Protein AF-A0A220MK00-F1 (afdb_monomer)

Nearest PDB structures (foldseek):
  1or6-assembly1_B  TM=9.254E-01  e=3.440E-05  Bacillus subtilis
  1or6-assembly1_A  TM=8.136E-01  e=3.633E-05  Bacillus subtilis
  5ohf-assembly2_C  TM=9.145E-01  e=6.839E-03  Anaeromyxobacter sp. Fw109-5
  5ohe-assembly2_D  TM=8.596E-01  e=2.676E-02  Anaeromyxobacter sp. Fw109-5

Structure (mmCIF, N/CA/C/O backbone):
data_AF-A0A220MK00-F1
#
_entry.id   AF-A0A220MK00-F1
#
loop_
_atom_site.group_PDB
_atom_site.id
_atom_site.type_symbol
_atom_site.label_atom_id
_atom_site.label_alt_id
_atom_site.label_comp_id
_atom_site.label_asym_id
_atom_site.label_entity_id
_atom_site.label_seq_id
_atom_site.pdbx_PDB_ins_code
_atom_site.Cartn_x
_atom_site.Cartn_y
_atom_site.Cartn_z
_atom_site.occupancy
_atom_site.B_iso_or_equiv
_atom_site.auth_seq_id
_atom_site.auth_comp_id
_atom_site.auth_asym_id
_atom_site.auth_atom_id
_atom_site.pdbx_PDB_model_num
ATOM 1 N N . MET A 1 1 ? -14.978 -29.225 18.488 1.00 40.88 1 MET A N 1
ATOM 2 C CA . MET A 1 1 ? -16.398 -28.929 18.772 1.00 40.88 1 MET A CA 1
ATOM 3 C C . MET A 1 1 ? -16.544 -27.407 18.736 1.00 40.88 1 MET A C 1
ATOM 5 O O . MET A 1 1 ? -16.266 -26.756 19.729 1.00 40.88 1 MET A O 1
ATOM 9 N N . PHE A 1 2 ? -16.826 -26.820 17.566 1.00 53.22 2 PHE A N 1
ATOM 10 C CA . PHE A 1 2 ? -16.997 -25.367 17.439 1.00 53.22 2 PHE A CA 1
ATOM 11 C C . PHE A 1 2 ? -18.382 -25.002 17.977 1.00 53.22 2 PHE A C 1
ATOM 13 O O . PHE A 1 2 ? -19.399 -25.411 17.416 1.00 53.22 2 PHE A O 1
ATOM 20 N N . GLY A 1 3 ? -18.416 -24.319 19.121 1.00 44.31 3 GLY A N 1
ATOM 21 C CA . GLY A 1 3 ? -19.651 -23.883 19.759 1.00 44.31 3 GLY A CA 1
ATOM 22 C C . GLY A 1 3 ? -20.454 -22.991 18.818 1.00 44.31 3 GLY A C 1
ATOM 23 O O . GLY A 1 3 ? -19.940 -22.007 18.291 1.00 44.31 3 GLY A O 1
ATOM 24 N N . LYS A 1 4 ? -21.727 -23.342 18.619 1.00 49.62 4 LYS A N 1
ATOM 25 C CA . LYS A 1 4 ? -22.719 -22.547 17.893 1.00 49.62 4 LYS A CA 1
ATOM 26 C C . LYS A 1 4 ? -23.000 -21.240 18.651 1.00 49.62 4 LYS A C 1
ATOM 28 O O . LYS A 1 4 ? -24.034 -21.109 19.29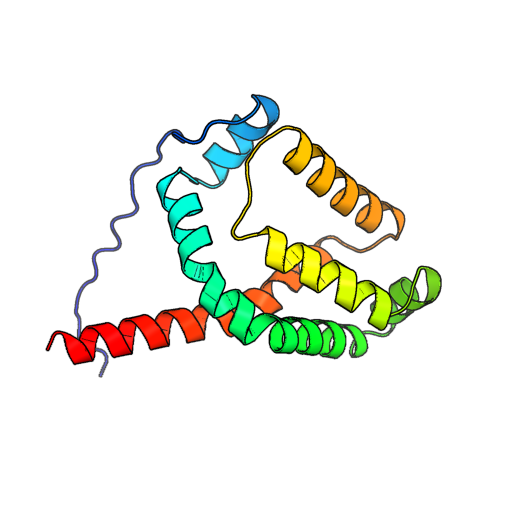3 1.00 49.62 4 LYS A O 1
ATOM 33 N N . ARG A 1 5 ? -22.106 -20.254 18.582 1.00 52.50 5 ARG A N 1
ATOM 34 C CA . ARG A 1 5 ? -22.521 -18.852 18.686 1.00 52.50 5 ARG A CA 1
ATOM 35 C C . ARG A 1 5 ? -22.801 -18.408 17.264 1.00 52.50 5 ARG A C 1
ATOM 37 O O . ARG A 1 5 ? -21.879 -18.202 16.484 1.00 52.50 5 ARG A O 1
ATOM 44 N N . GLY A 1 6 ? -24.084 -18.354 16.915 1.00 43.66 6 GLY A N 1
ATOM 45 C CA . GLY A 1 6 ? -24.533 -17.727 15.682 1.00 43.66 6 GLY A CA 1
ATOM 46 C C . GLY A 1 6 ? -24.177 -16.250 15.740 1.00 43.66 6 GLY A C 1
ATOM 47 O O . GLY A 1 6 ? -24.987 -15.441 16.175 1.00 43.66 6 GLY A O 1
ATOM 48 N N . ALA A 1 7 ? -22.956 -15.903 15.337 1.00 52.25 7 ALA A N 1
ATOM 49 C CA . ALA A 1 7 ? -22.669 -14.560 14.885 1.00 52.25 7 ALA A CA 1
ATOM 50 C C . ALA A 1 7 ? -23.533 -14.379 13.639 1.00 52.25 7 ALA A C 1
ATOM 52 O O . ALA A 1 7 ? -23.186 -14.857 12.560 1.00 52.25 7 ALA A O 1
ATOM 53 N N . GLN A 1 8 ? -24.720 -13.792 13.807 1.00 45.75 8 GLN A N 1
ATOM 54 C CA . GLN A 1 8 ? -25.479 -13.298 12.674 1.00 45.75 8 GLN A CA 1
ATOM 55 C C . GLN A 1 8 ? -24.542 -12.342 11.950 1.00 45.75 8 GLN A C 1
ATOM 57 O O . GLN A 1 8 ? -24.203 -11.280 12.472 1.00 45.75 8 GLN A O 1
ATOM 62 N N . THR A 1 9 ? -24.053 -12.747 10.783 1.00 52.94 9 THR A N 1
ATOM 63 C CA . THR A 1 9 ? -23.320 -11.844 9.910 1.00 52.94 9 THR A CA 1
ATOM 64 C C . THR A 1 9 ? -24.356 -10.878 9.359 1.00 52.94 9 THR A C 1
ATOM 66 O O . THR A 1 9 ? -24.940 -11.108 8.304 1.00 52.94 9 THR A O 1
ATOM 69 N N . VAL A 1 10 ? -24.663 -9.833 10.129 1.00 58.78 10 VAL A N 1
ATOM 70 C CA . VAL A 1 10 ? -25.435 -8.698 9.641 1.00 58.78 10 VAL A CA 1
ATOM 71 C C . VAL A 1 10 ? -24.565 -8.075 8.563 1.00 58.78 10 VAL A C 1
ATOM 73 O O . VAL A 1 10 ? -23.583 -7.396 8.853 1.00 58.78 10 VAL A O 1
ATOM 76 N N . THR A 1 11 ? -24.864 -8.380 7.304 1.00 63.44 11 THR A N 1
ATOM 77 C CA . THR A 1 11 ? -24.275 -7.648 6.190 1.00 63.44 11 THR A CA 1
ATOM 78 C C . THR A 1 11 ? -24.864 -6.250 6.281 1.00 63.44 11 THR A C 1
ATOM 80 O O . THR A 1 11 ? -26.069 -6.065 6.111 1.00 63.44 11 THR A O 1
ATOM 83 N N . ALA A 1 12 ? -24.030 -5.287 6.678 1.00 72.88 12 ALA A N 1
ATOM 84 C CA . ALA A 1 12 ? -24.427 -3.891 6.755 1.00 72.88 12 ALA A CA 1
ATOM 85 C C . ALA A 1 12 ? -25.057 -3.467 5.419 1.00 72.88 12 ALA A C 1
ATOM 87 O O . ALA A 1 12 ? -24.617 -3.891 4.348 1.00 72.88 12 ALA A O 1
ATOM 88 N N . SER A 1 13 ? -26.111 -2.654 5.485 1.00 86.25 13 SER A N 1
ATOM 89 C CA . SER A 1 13 ? -26.740 -2.093 4.289 1.00 86.25 13 SER A CA 1
ATOM 90 C C . SER A 1 13 ? -25.708 -1.318 3.472 1.00 86.25 13 SER A C 1
ATOM 92 O O . SER A 1 13 ? -24.882 -0.623 4.064 1.00 86.25 13 SER A O 1
ATOM 94 N N . ILE A 1 14 ? -25.808 -1.358 2.142 1.00 91.12 14 ILE A N 1
ATOM 95 C CA . ILE A 1 14 ? -24.995 -0.506 1.269 1.00 91.12 14 ILE A CA 1
ATOM 96 C C . ILE A 1 14 ? -25.249 0.965 1.616 1.00 91.12 14 ILE A C 1
ATOM 98 O O . ILE A 1 14 ? -26.396 1.415 1.611 1.00 91.12 14 ILE A O 1
ATOM 102 N N . GLN A 1 15 ? -24.186 1.711 1.909 1.00 90.81 15 GLN A N 1
ATOM 103 C CA . GLN A 1 15 ? -24.260 3.108 2.333 1.00 90.81 15 GLN A CA 1
ATOM 104 C C . GLN A 1 15 ? -23.360 4.007 1.479 1.00 90.81 15 GLN A C 1
ATOM 106 O O . GLN A 1 15 ? -22.410 3.571 0.819 1.00 90.81 15 GLN A O 1
ATOM 111 N N . LYS A 1 16 ? -23.701 5.299 1.455 1.00 92.12 16 LYS A N 1
ATOM 112 C CA . LYS A 1 16 ? -22.841 6.328 0.873 1.00 92.12 16 LYS A CA 1
ATOM 113 C C . LYS A 1 16 ? -21.729 6.651 1.872 1.00 92.12 16 LYS A C 1
ATOM 115 O O . LYS A 1 16 ? -21.993 6.766 3.063 1.00 92.12 16 LYS A O 1
ATOM 120 N N . SER A 1 17 ? -20.513 6.821 1.366 1.00 95.94 17 SER A N 1
ATOM 121 C CA . SER A 1 17 ? -19.376 7.270 2.167 1.00 95.94 17 SER A CA 1
ATOM 122 C C . SER A 1 17 ? -19.586 8.698 2.679 1.00 95.94 17 SER A C 1
ATOM 124 O O . SER A 1 17 ? -20.030 9.570 1.931 1.00 95.94 17 SER A O 1
ATOM 126 N N . ASP A 1 18 ? -19.201 8.930 3.928 1.00 96.44 18 ASP A N 1
ATOM 127 C CA . ASP A 1 18 ? -19.080 10.232 4.595 1.00 96.44 18 ASP A CA 1
ATOM 128 C C . ASP A 1 18 ? -17.669 10.844 4.472 1.00 96.44 18 ASP A C 1
ATOM 130 O O . ASP A 1 18 ? -17.461 12.005 4.821 1.00 96.44 18 ASP A O 1
ATOM 134 N N . VAL A 1 19 ? -16.700 10.094 3.937 1.00 96.44 19 VAL A N 1
ATOM 135 C CA . VAL A 1 19 ? -15.345 10.587 3.649 1.00 96.44 19 VAL A CA 1
ATOM 136 C C . VAL A 1 19 ? -15.388 11.736 2.638 1.00 96.44 19 VAL A C 1
ATOM 138 O O . VAL A 1 19 ? -16.059 11.652 1.608 1.00 96.44 19 VAL A O 1
ATOM 141 N N . GLN A 1 20 ? -14.611 12.788 2.895 1.00 95.81 20 GLN A N 1
ATOM 142 C CA . GLN A 1 20 ? -14.369 13.860 1.930 1.00 95.81 20 GLN A CA 1
ATOM 143 C C . GLN A 1 20 ? -13.353 13.409 0.875 1.00 95.81 20 GLN A C 1
ATOM 145 O O . GLN A 1 20 ? -12.267 12.939 1.215 1.00 95.81 20 GLN A O 1
ATOM 150 N N . MET A 1 21 ? -13.703 13.551 -0.404 1.00 96.81 21 MET A N 1
ATOM 151 C CA . MET A 1 21 ? -12.858 13.144 -1.529 1.00 96.81 21 MET A CA 1
ATOM 152 C C . MET A 1 21 ? -13.232 13.890 -2.821 1.00 96.81 21 MET A C 1
ATOM 154 O O . MET A 1 21 ? -14.372 14.344 -2.944 1.00 96.81 21 MET A O 1
ATOM 158 N N . PRO A 1 22 ? -12.333 13.949 -3.817 1.00 97.69 22 PRO A N 1
ATOM 159 C CA . PRO A 1 22 ? -12.662 14.376 -5.174 1.00 97.69 22 PRO A CA 1
ATOM 160 C C . PRO A 1 22 ? -13.693 13.465 -5.858 1.00 97.69 22 PRO A C 1
ATOM 162 O O . PRO A 1 22 ? -13.697 12.247 -5.661 1.00 97.69 22 PRO A O 1
ATOM 165 N N . ASP A 1 23 ? -14.503 14.035 -6.755 1.00 96.69 23 ASP A N 1
ATOM 166 C CA . ASP A 1 23 ? -15.593 13.341 -7.465 1.00 96.69 23 ASP A CA 1
ATOM 167 C C . ASP A 1 23 ? -15.151 12.053 -8.168 1.00 96.69 23 ASP A C 1
ATOM 169 O O . ASP A 1 23 ? -15.839 11.032 -8.123 1.00 96.69 23 ASP A O 1
ATOM 173 N N . GLN A 1 24 ? -13.948 12.063 -8.747 1.00 96.06 24 GLN A N 1
ATOM 174 C CA . GLN A 1 24 ? -13.357 10.912 -9.435 1.00 96.06 24 GLN A CA 1
ATOM 175 C C . GLN A 1 24 ? -13.148 9.671 -8.541 1.00 96.06 24 GLN A C 1
ATOM 177 O O . GLN A 1 24 ? -12.993 8.565 -9.067 1.00 96.06 24 GLN A O 1
ATOM 182 N N . LEU A 1 25 ? -13.135 9.818 -7.208 1.00 96.25 25 LEU A N 1
ATOM 183 C CA . LEU A 1 25 ? -13.048 8.696 -6.267 1.00 96.25 25 LEU A CA 1
ATOM 184 C C . LEU A 1 25 ? -14.404 8.208 -5.759 1.00 96.25 25 LEU A C 1
ATOM 186 O O . LEU A 1 25 ? -14.473 7.056 -5.327 1.00 96.25 25 LEU A O 1
ATOM 190 N N . GLN A 1 26 ? -15.471 9.009 -5.855 1.00 95.62 26 GLN A N 1
ATOM 191 C CA . GLN A 1 26 ? -16.765 8.695 -5.233 1.00 95.62 26 GLN A CA 1
ATOM 192 C C . GLN A 1 26 ? -17.284 7.308 -5.628 1.00 95.62 26 GLN A C 1
ATOM 194 O O . GLN A 1 26 ? -17.653 6.515 -4.762 1.00 95.62 26 GLN A O 1
ATOM 199 N N . GLY A 1 27 ? -17.247 6.973 -6.924 1.00 96.19 27 GLY A N 1
ATOM 200 C CA . GLY A 1 27 ? -17.706 5.669 -7.414 1.00 96.19 27 GLY A CA 1
ATOM 201 C C . GLY A 1 27 ? -16.880 4.493 -6.881 1.00 96.19 27 GLY A C 1
ATOM 202 O O . GLY A 1 27 ? -17.440 3.459 -6.525 1.00 96.19 27 GLY A O 1
ATOM 203 N N . LYS A 1 28 ? -15.554 4.655 -6.770 1.00 95.94 28 LYS A N 1
ATOM 204 C CA . LYS A 1 28 ? -14.654 3.606 -6.259 1.00 95.94 28 LYS A CA 1
ATOM 205 C C . LYS A 1 28 ? -14.805 3.418 -4.754 1.00 95.94 28 LYS A C 1
ATOM 207 O O . LYS A 1 28 ? -14.872 2.285 -4.296 1.00 95.94 28 LYS A O 1
ATOM 212 N N . VAL A 1 29 ? -14.885 4.507 -3.993 1.00 96.38 29 VAL A N 1
ATOM 213 C CA . VAL A 1 29 ? -15.076 4.440 -2.537 1.00 96.38 29 VAL A CA 1
ATOM 214 C C . VAL A 1 29 ? -16.441 3.847 -2.202 1.00 96.38 29 VAL A C 1
ATOM 216 O O . VAL A 1 29 ? -16.530 2.986 -1.330 1.00 96.38 29 VAL A O 1
ATOM 219 N N . HIS A 1 30 ? -17.486 4.225 -2.945 1.00 95.88 30 HIS A N 1
ATOM 220 C CA . HIS A 1 30 ? -18.794 3.597 -2.804 1.00 95.88 30 HIS A CA 1
ATOM 221 C C . HIS A 1 30 ? -18.742 2.103 -3.142 1.00 95.88 30 HIS A C 1
ATOM 223 O O . HIS A 1 30 ? -19.246 1.297 -2.372 1.00 95.88 30 HIS A O 1
ATOM 229 N N . PHE A 1 31 ? -18.081 1.698 -4.228 1.00 96.25 31 PHE A N 1
ATOM 230 C CA . PHE A 1 31 ? -17.913 0.276 -4.549 1.00 96.25 31 PHE A CA 1
ATOM 231 C C . PHE A 1 31 ? -17.216 -0.509 -3.423 1.00 96.25 31 PHE A C 1
ATOM 233 O O . PHE A 1 31 ? -17.622 -1.623 -3.109 1.00 96.25 31 PHE A O 1
ATOM 240 N N . LEU A 1 32 ? -16.202 0.086 -2.789 1.00 94.75 32 LEU A N 1
ATOM 241 C CA . LEU A 1 32 ? -15.456 -0.525 -1.686 1.00 94.75 32 LEU A CA 1
ATOM 242 C C . LEU A 1 32 ? -16.189 -0.485 -0.336 1.00 94.75 32 LEU A C 1
ATOM 244 O O . LEU A 1 32 ? -15.700 -1.084 0.616 1.00 94.75 32 LEU A O 1
ATOM 248 N N . GLN A 1 33 ? -17.326 0.215 -0.243 1.00 95.38 33 GLN A N 1
ATOM 249 C CA . GLN A 1 33 ? -18.063 0.440 1.008 1.00 95.38 33 GLN A CA 1
ATOM 250 C C . GLN A 1 33 ? -17.185 1.003 2.140 1.00 95.38 33 GLN A C 1
ATOM 252 O O . GLN A 1 33 ? -17.385 0.680 3.307 1.00 95.38 33 GLN A O 1
ATOM 257 N N . MET A 1 34 ? -16.223 1.863 1.792 1.00 94.88 34 MET A N 1
ATOM 258 C CA . MET A 1 34 ? -15.358 2.538 2.762 1.00 94.88 34 MET A CA 1
ATOM 259 C C . MET A 1 34 ? -16.002 3.829 3.271 1.00 94.88 34 MET A C 1
ATOM 261 O O . MET A 1 34 ? -16.546 4.604 2.484 1.00 94.88 34 MET A O 1
ATOM 265 N N . ASN A 1 35 ? -15.885 4.082 4.572 1.00 94.88 35 ASN A N 1
ATOM 266 C CA . ASN A 1 35 ? -16.332 5.307 5.239 1.00 94.88 35 ASN A CA 1
ATOM 267 C C . ASN A 1 35 ? -15.243 5.865 6.186 1.00 94.88 35 ASN A C 1
ATOM 269 O O . ASN A 1 35 ? -14.132 5.334 6.275 1.00 94.88 35 ASN A O 1
ATOM 273 N N . GLN A 1 36 ? -15.546 6.952 6.898 1.00 95.75 36 GLN A N 1
ATOM 274 C CA . GLN A 1 36 ? -14.609 7.621 7.799 1.00 95.75 36 GLN A CA 1
ATOM 275 C C . GLN A 1 36 ? -14.192 6.724 8.971 1.00 95.75 36 GLN A C 1
ATOM 277 O O . GLN A 1 36 ? -13.023 6.728 9.355 1.00 95.75 36 GLN A O 1
ATOM 282 N N . THR A 1 37 ? -15.103 5.883 9.473 1.00 95.19 37 THR A N 1
ATOM 283 C CA . THR A 1 37 ? -14.790 4.896 10.520 1.00 95.19 37 THR A CA 1
ATOM 284 C C . THR A 1 37 ? -13.744 3.892 10.036 1.00 95.19 37 THR A C 1
ATOM 286 O O . THR A 1 37 ? -12.872 3.500 10.808 1.00 95.19 37 THR A O 1
ATOM 289 N N . ASP A 1 38 ? -13.771 3.493 8.762 1.00 94.94 38 ASP A N 1
ATOM 290 C CA . ASP A 1 38 ? -12.763 2.584 8.206 1.00 94.94 38 ASP A CA 1
ATOM 291 C C . ASP A 1 38 ? -11.390 3.253 8.082 1.00 94.94 38 ASP A C 1
ATOM 293 O O . ASP A 1 38 ? -10.377 2.626 8.391 1.00 94.94 38 ASP A O 1
ATOM 297 N N . LEU A 1 39 ? -11.339 4.537 7.706 1.00 95.19 39 LEU A N 1
ATOM 298 C CA . LEU A 1 39 ? -10.088 5.306 7.723 1.00 95.19 39 LEU A CA 1
ATOM 299 C C . LEU A 1 39 ? -9.545 5.485 9.146 1.00 95.19 39 LEU A C 1
ATOM 301 O O . LEU A 1 39 ? -8.335 5.425 9.357 1.00 95.19 39 LEU A O 1
ATOM 305 N N . ASP A 1 40 ? -10.418 5.667 10.134 1.00 95.94 40 ASP A N 1
ATOM 306 C CA . ASP A 1 40 ? -10.005 5.789 11.532 1.00 95.94 40 ASP A CA 1
ATOM 307 C C . ASP A 1 40 ? -9.535 4.449 12.113 1.00 95.94 40 ASP A C 1
ATOM 309 O O . ASP A 1 40 ? -8.544 4.412 12.843 1.00 95.94 40 ASP A O 1
ATOM 313 N N . ARG A 1 41 ? -10.157 3.330 11.725 1.00 94.50 41 ARG A N 1
ATOM 314 C CA . ARG A 1 41 ? -9.653 1.978 12.022 1.00 94.50 41 ARG A CA 1
ATOM 315 C C . ARG A 1 41 ? -8.302 1.723 11.365 1.00 94.50 41 ARG A C 1
ATOM 317 O O . ARG A 1 41 ? -7.430 1.127 11.987 1.00 94.50 41 ARG A O 1
ATOM 324 N N . LEU A 1 42 ? -8.099 2.199 10.137 1.00 94.25 42 LEU A N 1
ATOM 325 C CA . LEU A 1 42 ? -6.820 2.056 9.444 1.00 94.25 42 LEU A CA 1
ATOM 326 C C . LEU A 1 42 ? -5.686 2.782 10.186 1.00 94.25 42 LEU A C 1
ATOM 328 O O . LEU A 1 42 ? -4.596 2.227 10.297 1.00 94.25 42 LEU A O 1
ATOM 332 N N . LYS A 1 43 ? -5.954 3.962 10.767 1.00 95.94 43 LYS A N 1
ATOM 333 C CA . LYS A 1 43 ? -5.009 4.650 11.670 1.00 95.94 43 LYS A CA 1
ATOM 334 C C . LYS A 1 43 ? -4.700 3.820 12.917 1.00 95.94 43 LYS A C 1
ATOM 336 O O . LYS A 1 43 ? -3.550 3.721 13.315 1.00 95.94 43 LYS A O 1
ATOM 341 N N . GLN A 1 44 ? -5.704 3.178 13.517 1.00 94.69 44 GLN A N 1
ATOM 342 C CA . GLN A 1 44 ? -5.509 2.340 14.712 1.00 94.69 44 GLN A CA 1
ATOM 343 C C . GLN A 1 44 ? -4.640 1.098 14.451 1.00 94.69 44 GLN A C 1
ATOM 345 O O . GLN A 1 44 ? -4.076 0.545 15.390 1.00 94.69 44 GLN A O 1
ATOM 350 N N . ILE A 1 45 ? -4.508 0.666 13.193 1.00 94.44 45 ILE A N 1
ATOM 351 C CA . ILE A 1 45 ? -3.648 -0.460 12.793 1.00 94.44 45 ILE A CA 1
ATOM 352 C C . ILE A 1 45 ? -2.168 -0.043 12.687 1.00 94.44 45 ILE A C 1
ATOM 354 O O . ILE A 1 45 ? -1.295 -0.909 12.656 1.00 94.44 45 ILE A O 1
ATOM 358 N N . GLU A 1 46 ? -1.850 1.256 12.673 1.00 96.38 46 GLU A N 1
ATOM 359 C CA . GLU A 1 46 ? -0.482 1.771 12.518 1.00 96.38 46 GLU A CA 1
ATOM 360 C C . GLU A 1 46 ? 0.558 1.128 13.456 1.00 96.38 46 GLU A C 1
ATOM 362 O O . GLU A 1 46 ? 1.626 0.765 12.951 1.00 96.38 46 GLU A O 1
ATOM 367 N N . PRO A 1 47 ? 0.291 0.904 14.762 1.00 96.75 47 PRO A N 1
ATOM 368 C CA . PRO A 1 47 ? 1.258 0.251 15.643 1.00 96.75 47 PRO A CA 1
ATOM 369 C C . PRO A 1 47 ? 1.603 -1.171 15.181 1.00 96.75 47 PRO A C 1
ATOM 371 O O . PRO A 1 47 ? 2.779 -1.514 15.093 1.00 96.75 47 PRO A O 1
ATOM 374 N N . LEU A 1 48 ? 0.594 -1.960 14.791 1.00 96.69 48 LEU A N 1
ATOM 375 C CA . LEU A 1 48 ? 0.783 -3.329 14.295 1.00 96.69 48 LEU A CA 1
ATOM 376 C C . LEU A 1 48 ? 1.501 -3.350 12.943 1.00 96.69 48 LEU A C 1
ATOM 378 O O . LEU A 1 48 ? 2.349 -4.204 12.689 1.00 96.69 48 LEU A O 1
ATOM 382 N N . LEU A 1 49 ? 1.180 -2.400 12.061 1.00 97.00 49 LEU A N 1
ATOM 383 C CA . LEU A 1 49 ? 1.874 -2.276 10.784 1.00 97.00 49 LEU A CA 1
ATOM 384 C C . LEU A 1 49 ? 3.340 -1.892 10.978 1.00 97.00 49 LEU A C 1
ATOM 386 O O . LEU A 1 49 ? 4.195 -2.439 10.291 1.00 97.00 49 LEU A O 1
ATOM 390 N N . THR A 1 50 ? 3.624 -0.984 11.909 1.00 97.12 50 THR A N 1
ATOM 391 C CA . THR A 1 50 ? 4.988 -0.557 12.238 1.00 97.12 50 THR A CA 1
ATOM 392 C C . THR A 1 50 ? 5.795 -1.709 12.826 1.00 97.12 50 THR A C 1
ATOM 394 O O . THR A 1 50 ? 6.917 -1.945 12.384 1.00 97.12 50 THR A O 1
ATOM 397 N N . GLU A 1 51 ? 5.208 -2.470 13.754 1.00 97.69 51 GLU A N 1
ATOM 398 C CA . GLU A 1 51 ? 5.829 -3.654 14.357 1.00 97.69 51 GLU A CA 1
ATOM 399 C C . GLU A 1 51 ? 6.218 -4.704 13.305 1.00 97.69 51 GLU A C 1
ATOM 401 O O . GLU A 1 51 ? 7.308 -5.274 13.356 1.00 97.69 51 GLU A O 1
ATOM 406 N N . HIS A 1 52 ? 5.354 -4.940 12.315 1.00 97.56 52 HIS A N 1
ATOM 407 C CA . HIS A 1 52 ? 5.564 -5.976 11.301 1.00 97.56 52 HIS A CA 1
ATOM 408 C C . HIS A 1 52 ? 6.165 -5.470 9.981 1.00 97.56 52 HIS A C 1
ATOM 410 O O . HIS A 1 52 ? 6.327 -6.258 9.047 1.00 97.56 52 HIS A O 1
ATOM 416 N N . LEU A 1 53 ? 6.517 -4.186 9.879 1.00 97.81 53 LEU A N 1
ATOM 417 C CA . LEU A 1 53 ? 6.902 -3.540 8.620 1.00 97.81 53 LEU A CA 1
ATOM 418 C C . LEU A 1 53 ? 8.081 -4.233 7.922 1.00 97.81 53 LEU A C 1
ATOM 420 O O . LEU A 1 53 ? 8.022 -4.511 6.718 1.00 97.81 53 LEU A O 1
ATOM 424 N N . GLU A 1 54 ? 9.146 -4.521 8.674 1.00 97.56 54 GLU A N 1
ATOM 425 C CA . GLU A 1 54 ? 10.331 -5.186 8.124 1.00 97.56 54 GLU A CA 1
ATOM 426 C C . GLU A 1 54 ? 10.025 -6.634 7.746 1.00 97.56 54 GLU A C 1
ATOM 428 O O . GLU A 1 54 ? 10.328 -7.046 6.629 1.00 97.56 54 GLU A O 1
ATOM 433 N N . ALA A 1 55 ? 9.313 -7.378 8.598 1.00 97.75 55 ALA A N 1
ATOM 434 C CA . ALA A 1 55 ? 8.951 -8.766 8.317 1.00 97.75 55 ALA A CA 1
ATOM 435 C C . ALA A 1 55 ? 8.079 -8.898 7.053 1.00 97.75 55 ALA A C 1
ATOM 437 O O . ALA A 1 55 ? 8.328 -9.766 6.215 1.00 97.75 55 ALA A O 1
ATOM 438 N N . ILE A 1 56 ? 7.102 -8.001 6.864 1.00 97.88 56 ILE A N 1
ATOM 439 C CA . ILE A 1 56 ? 6.277 -7.937 5.646 1.00 97.88 56 ILE A CA 1
ATOM 440 C C . ILE A 1 56 ? 7.156 -7.670 4.418 1.00 97.88 56 ILE A C 1
ATOM 442 O O . ILE A 1 56 ? 6.998 -8.323 3.382 1.00 97.88 56 ILE A O 1
ATOM 446 N N . THR A 1 57 ? 8.086 -6.719 4.526 1.00 97.56 57 THR A N 1
ATOM 447 C CA . THR A 1 57 ? 8.977 -6.315 3.430 1.00 97.56 57 THR A CA 1
ATOM 448 C C . THR A 1 57 ? 9.929 -7.444 3.041 1.00 97.56 57 THR A C 1
ATOM 450 O O . THR A 1 57 ? 10.024 -7.802 1.865 1.00 97.56 57 THR A O 1
ATOM 453 N N . GLU A 1 58 ? 10.590 -8.064 4.014 1.00 97.31 58 GLU A N 1
ATOM 454 C CA . GLU A 1 58 ? 11.477 -9.206 3.798 1.00 97.31 58 GLU A CA 1
ATOM 455 C C . GLU A 1 58 ? 10.723 -10.387 3.187 1.00 97.31 58 GLU A C 1
ATOM 457 O O . GLU A 1 58 ? 11.154 -10.942 2.171 1.00 97.31 58 GLU A O 1
ATOM 462 N N . ARG A 1 59 ? 9.552 -10.729 3.744 1.00 97.00 59 ARG A N 1
ATOM 463 C CA . ARG A 1 59 ? 8.689 -11.793 3.219 1.00 97.00 59 ARG A CA 1
ATOM 464 C C . ARG A 1 59 ? 8.283 -11.521 1.778 1.00 97.00 59 ARG A C 1
ATOM 466 O O . ARG A 1 59 ? 8.264 -12.451 0.970 1.00 97.00 59 ARG A O 1
ATOM 473 N N . HIS A 1 60 ? 7.972 -10.272 1.441 1.00 96.94 60 HIS A N 1
ATOM 474 C CA . HIS A 1 60 ? 7.608 -9.876 0.087 1.00 96.94 60 HIS A CA 1
ATOM 475 C C . HIS A 1 60 ? 8.735 -10.161 -0.910 1.00 96.94 60 HIS A C 1
ATOM 477 O O . HIS A 1 60 ? 8.531 -10.936 -1.846 1.00 96.94 60 HIS A O 1
ATOM 483 N N . TYR A 1 61 ? 9.944 -9.645 -0.682 1.00 96.38 61 TYR A N 1
ATOM 484 C CA . TYR A 1 61 ? 11.051 -9.877 -1.617 1.00 96.38 61 TYR A CA 1
ATOM 485 C C . TYR A 1 61 ? 11.607 -11.299 -1.563 1.00 96.38 61 TYR A C 1
ATOM 487 O O . TYR A 1 61 ? 12.148 -11.774 -2.559 1.00 96.38 61 TYR A O 1
ATOM 495 N N . HIS A 1 62 ? 11.473 -12.019 -0.446 1.00 96.25 62 HIS A N 1
ATOM 496 C CA . HIS A 1 62 ? 11.756 -13.455 -0.419 1.00 96.25 62 HIS A CA 1
ATOM 497 C C . HIS A 1 62 ? 10.847 -14.198 -1.404 1.00 96.25 62 HIS A C 1
ATOM 499 O O . HIS A 1 62 ? 11.331 -15.020 -2.182 1.00 96.25 62 HIS A O 1
ATOM 505 N N . MET A 1 63 ? 9.546 -13.888 -1.404 1.00 95.50 63 MET A N 1
ATOM 506 C CA . MET A 1 63 ? 8.594 -14.498 -2.331 1.00 95.50 63 MET A CA 1
ATOM 507 C C . MET A 1 63 ? 8.883 -14.122 -3.783 1.00 95.50 63 MET A C 1
ATOM 509 O O . MET A 1 63 ? 8.863 -15.006 -4.632 1.00 95.50 63 MET A O 1
ATOM 513 N N . LEU A 1 64 ? 9.201 -12.856 -4.079 1.00 95.94 64 LEU A N 1
ATOM 514 C CA . LEU A 1 64 ? 9.535 -12.440 -5.449 1.00 95.94 64 LEU A CA 1
ATOM 515 C C . LEU A 1 64 ? 10.768 -13.171 -6.000 1.00 95.94 64 LEU A C 1
ATOM 517 O O . LEU A 1 64 ? 10.759 -13.581 -7.157 1.00 95.94 64 LEU A O 1
ATOM 521 N N . ARG A 1 65 ? 11.782 -13.425 -5.15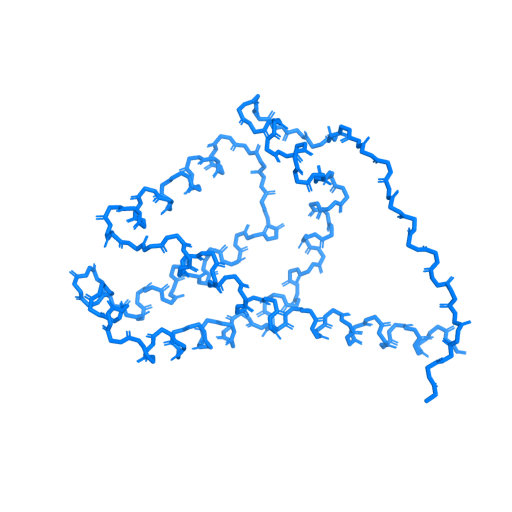9 1.00 96.69 65 ARG A N 1
ATOM 522 C CA . ARG A 1 65 ? 12.981 -14.199 -5.536 1.00 96.69 65 ARG A CA 1
ATOM 523 C C . ARG A 1 65 ? 12.685 -15.636 -5.971 1.00 96.69 65 ARG A C 1
ATOM 525 O O . ARG A 1 65 ? 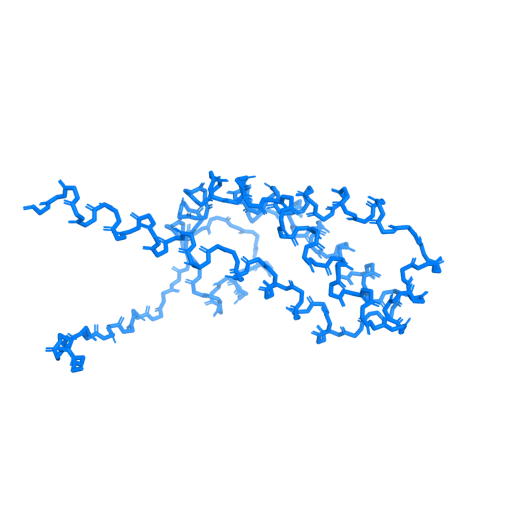13.512 -16.227 -6.655 1.00 96.69 65 ARG A O 1
ATOM 532 N N . GLN A 1 66 ? 11.521 -16.189 -5.621 1.00 96.88 66 GLN A N 1
ATOM 533 C CA . GLN A 1 66 ? 11.115 -17.527 -6.068 1.00 96.88 66 GLN A CA 1
ATOM 534 C C . GLN A 1 66 ? 10.697 -17.565 -7.546 1.00 96.88 66 GLN A C 1
ATOM 536 O O . GLN A 1 66 ? 10.517 -18.644 -8.105 1.00 96.88 66 GLN A O 1
ATOM 541 N N . TYR A 1 67 ? 10.537 -16.405 -8.189 1.00 96.88 67 TYR A N 1
ATOM 542 C CA . TYR A 1 67 ? 10.033 -16.290 -9.552 1.00 96.88 67 TYR A CA 1
ATOM 543 C C . TYR A 1 67 ? 11.038 -15.543 -10.425 1.00 96.88 67 TYR A C 1
ATOM 545 O O . TYR A 1 67 ? 11.156 -14.317 -10.368 1.00 96.88 67 TYR A O 1
ATOM 553 N N . SER A 1 68 ? 11.757 -16.289 -11.265 1.00 97.25 68 SER A N 1
ATOM 554 C CA . SER A 1 68 ? 12.830 -15.742 -12.105 1.00 97.25 68 SER A CA 1
ATOM 555 C C . SER A 1 68 ? 12.357 -14.614 -13.025 1.00 97.25 68 SER A C 1
ATOM 557 O O . SER A 1 68 ? 13.077 -13.634 -13.194 1.00 97.25 68 SER A O 1
ATOM 559 N N . HIS A 1 69 ? 11.136 -14.687 -13.568 1.00 96.94 69 HIS A N 1
ATOM 560 C CA . HIS A 1 69 ? 10.590 -13.630 -14.426 1.00 96.94 69 HIS A CA 1
ATOM 561 C C . HIS A 1 69 ? 10.349 -12.317 -13.667 1.00 96.94 69 HIS A C 1
ATOM 563 O O . HIS A 1 69 ? 10.551 -11.246 -14.232 1.00 96.94 69 HIS A O 1
ATOM 569 N N . LEU A 1 70 ? 9.974 -12.370 -12.384 1.00 97.06 70 LEU A N 1
ATOM 570 C CA . LEU A 1 70 ? 9.813 -11.169 -11.555 1.00 97.06 70 LEU A CA 1
ATOM 571 C C . LEU A 1 70 ? 11.168 -10.556 -11.206 1.00 97.06 70 LEU A C 1
ATOM 573 O O . LEU A 1 70 ? 11.323 -9.337 -11.262 1.00 97.06 70 LEU A O 1
ATOM 577 N N . MET A 1 71 ? 12.162 -11.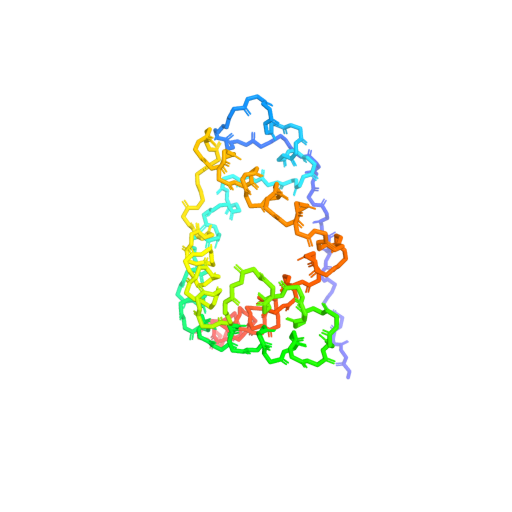395 -10.907 1.00 97.69 71 MET A N 1
ATOM 578 C CA . MET A 1 71 ? 13.529 -10.933 -10.661 1.00 97.69 71 MET A CA 1
ATOM 579 C C . MET A 1 71 ? 14.134 -10.260 -11.893 1.00 97.69 71 MET A C 1
ATOM 581 O O . MET A 1 71 ? 14.706 -9.183 -11.761 1.00 97.69 71 MET A O 1
ATOM 585 N N . GLN A 1 72 ? 13.906 -10.801 -13.093 1.00 97.62 72 GLN A N 1
ATOM 586 C CA . GLN A 1 72 ? 14.338 -10.166 -14.343 1.00 97.62 72 GLN A CA 1
ATOM 587 C C . GLN A 1 72 ? 13.730 -8.768 -14.535 1.00 97.62 72 GLN A C 1
ATOM 589 O O . GLN A 1 72 ? 14.418 -7.857 -14.994 1.00 97.62 72 GLN A O 1
ATOM 594 N N . ILE A 1 73 ? 12.454 -8.572 -14.177 1.00 97.31 73 ILE A N 1
ATOM 595 C CA . ILE A 1 73 ? 11.816 -7.246 -14.220 1.00 97.31 73 ILE A CA 1
ATOM 596 C C . ILE A 1 73 ? 12.500 -6.299 -13.227 1.00 97.31 73 ILE A C 1
ATOM 598 O O . ILE A 1 73 ? 12.820 -5.166 -13.589 1.00 97.31 73 ILE A O 1
ATOM 602 N N . ILE A 1 74 ? 12.740 -6.753 -11.993 1.00 96.44 74 ILE A N 1
ATOM 603 C CA . ILE A 1 74 ? 13.388 -5.946 -10.953 1.00 96.44 74 ILE A CA 1
ATOM 604 C C . ILE A 1 74 ? 14.793 -5.540 -11.398 1.00 96.44 74 ILE A C 1
ATOM 606 O O . ILE A 1 74 ? 15.063 -4.349 -11.499 1.00 96.44 74 ILE A O 1
ATOM 610 N N . GLU A 1 75 ? 15.650 -6.502 -11.734 1.00 96.00 75 GLU A N 1
ATOM 611 C CA . GLU A 1 75 ? 17.063 -6.292 -12.080 1.00 96.00 75 GLU A CA 1
ATOM 612 C C . GLU A 1 75 ? 17.251 -5.424 -13.330 1.00 96.00 75 GLU A C 1
ATOM 614 O O . GLU A 1 75 ? 18.241 -4.704 -13.453 1.00 96.00 75 GLU A O 1
ATOM 619 N N . LYS A 1 76 ? 16.279 -5.433 -14.249 1.00 97.19 76 LYS A N 1
ATOM 620 C CA . LYS A 1 76 ? 16.275 -4.557 -15.427 1.00 97.19 76 LYS A CA 1
ATOM 621 C C . LYS A 1 76 ? 16.039 -3.084 -15.083 1.00 97.19 76 LYS A C 1
ATOM 623 O O . LYS A 1 76 ? 16.475 -2.208 -15.830 1.00 97.19 76 LYS A O 1
ATOM 628 N N . HIS A 1 77 ? 15.301 -2.799 -14.012 1.00 95.25 77 HIS A N 1
ATOM 629 C CA . HIS A 1 77 ? 14.809 -1.453 -13.714 1.00 95.25 77 HIS A CA 1
ATOM 630 C C . HIS A 1 77 ? 15.375 -0.855 -12.420 1.00 95.25 77 HIS A C 1
ATOM 632 O O . HIS A 1 77 ? 15.355 0.367 -12.273 1.00 95.25 77 HIS A O 1
ATOM 638 N N . THR A 1 78 ? 15.840 -1.676 -11.475 1.00 95.00 78 THR A N 1
ATOM 639 C CA . THR A 1 78 ? 16.221 -1.262 -10.118 1.00 95.00 78 THR A CA 1
ATOM 640 C C . THR A 1 78 ? 16.892 -2.412 -9.337 1.00 95.00 78 THR A C 1
ATOM 642 O O . THR A 1 78 ? 17.292 -3.422 -9.908 1.00 95.00 78 THR A O 1
ATOM 645 N N . THR A 1 79 ? 17.035 -2.261 -8.019 1.00 95.75 79 THR A N 1
ATOM 646 C CA . THR A 1 79 ? 17.516 -3.295 -7.097 1.00 95.75 79 THR A CA 1
ATOM 647 C C . THR A 1 79 ? 16.454 -3.626 -6.056 1.00 95.75 79 THR A C 1
ATOM 649 O O . THR A 1 79 ? 15.591 -2.805 -5.733 1.00 95.75 79 THR A O 1
ATOM 652 N N . VAL A 1 80 ? 16.536 -4.830 -5.486 1.00 96.25 80 VAL A N 1
ATOM 653 C CA . VAL A 1 80 ? 15.651 -5.239 -4.386 1.00 96.25 80 VAL A CA 1
ATOM 654 C C . VAL A 1 80 ? 15.768 -4.288 -3.194 1.00 96.25 80 VAL A C 1
ATOM 656 O O . VAL A 1 80 ? 14.748 -3.906 -2.633 1.00 96.25 80 VAL A O 1
ATOM 659 N N . ASP A 1 81 ? 16.977 -3.849 -2.845 1.00 95.75 81 ASP A N 1
ATOM 660 C CA . ASP A 1 81 ? 17.192 -2.971 -1.690 1.00 95.75 81 ASP A CA 1
ATOM 661 C C . ASP A 1 81 ? 16.535 -1.597 -1.882 1.00 95.75 81 ASP A C 1
ATOM 663 O O . ASP A 1 81 ? 15.877 -1.082 -0.975 1.00 95.75 81 ASP A O 1
ATOM 667 N N . GLY A 1 82 ? 16.635 -1.025 -3.089 1.00 94.31 82 GLY A N 1
ATOM 668 C CA . GLY A 1 82 ? 15.951 0.224 -3.429 1.00 94.31 82 GLY A CA 1
ATOM 669 C C . GLY A 1 82 ? 14.428 0.073 -3.394 1.00 94.31 82 GLY A C 1
ATOM 670 O O . GLY A 1 82 ? 13.717 0.922 -2.846 1.00 94.31 82 GLY A O 1
ATOM 671 N N . LEU A 1 83 ? 13.914 -1.042 -3.918 1.00 95.69 83 LEU A N 1
ATOM 672 C CA . LEU A 1 83 ? 12.487 -1.342 -3.864 1.00 95.69 83 LEU A CA 1
ATOM 673 C C . LEU A 1 83 ? 11.994 -1.584 -2.432 1.00 95.69 83 LEU A C 1
ATOM 675 O O . LEU A 1 83 ? 10.909 -1.126 -2.086 1.00 95.69 83 LEU A O 1
ATOM 679 N N . ALA A 1 84 ? 12.785 -2.221 -1.568 1.00 96.69 84 ALA A N 1
ATOM 680 C CA . ALA A 1 84 ? 12.431 -2.440 -0.168 1.00 96.69 84 ALA A CA 1
ATOM 681 C C . ALA A 1 84 ? 12.191 -1.124 0.578 1.00 96.69 84 ALA A C 1
ATOM 683 O O . ALA A 1 84 ? 11.189 -0.991 1.280 1.00 96.69 84 ALA A O 1
ATOM 684 N N . VAL A 1 85 ? 13.039 -0.117 0.354 1.00 97.31 85 VAL A N 1
ATOM 685 C CA . VAL A 1 85 ? 12.844 1.227 0.920 1.00 97.31 85 VAL A CA 1
ATOM 686 C C . VAL A 1 85 ? 11.527 1.840 0.442 1.00 97.31 85 VAL A C 1
ATOM 688 O O . VAL A 1 85 ? 10.711 2.276 1.254 1.00 97.31 85 VAL A O 1
ATOM 691 N N . THR A 1 86 ? 11.284 1.847 -0.871 1.00 95.69 86 THR A N 1
ATOM 692 C CA . THR A 1 86 ? 10.056 2.448 -1.424 1.00 95.69 86 THR A CA 1
ATOM 693 C C . THR A 1 86 ? 8.788 1.699 -1.014 1.00 95.69 86 THR A C 1
ATOM 695 O O . THR A 1 86 ? 7.760 2.331 -0.766 1.00 95.69 86 THR A O 1
ATOM 698 N N . PHE A 1 87 ? 8.856 0.374 -0.872 1.00 96.25 87 PHE A N 1
ATOM 699 C CA . PHE A 1 87 ? 7.745 -0.444 -0.401 1.00 96.25 87 PHE A CA 1
ATOM 700 C C . PHE A 1 87 ? 7.418 -0.169 1.067 1.00 96.25 87 PHE A C 1
ATOM 702 O O . PHE A 1 87 ? 6.249 0.029 1.392 1.00 96.25 87 PHE A O 1
ATOM 709 N N . ARG A 1 88 ? 8.428 -0.043 1.939 1.00 97.44 88 ARG A N 1
ATOM 710 C CA . ARG A 1 88 ? 8.210 0.362 3.336 1.00 97.44 88 ARG A CA 1
ATOM 711 C C . ARG A 1 88 ? 7.542 1.724 3.441 1.00 97.44 88 ARG A C 1
ATOM 713 O O . ARG A 1 88 ? 6.533 1.840 4.128 1.00 97.44 88 ARG A O 1
ATOM 720 N N . HIS A 1 89 ? 8.028 2.717 2.695 1.00 96.31 89 HIS A N 1
ATOM 721 C CA . HIS A 1 89 ? 7.392 4.037 2.653 1.00 96.31 89 HIS A CA 1
ATOM 722 C C . HIS A 1 89 ? 5.942 3.962 2.155 1.00 96.31 89 HIS A C 1
ATOM 724 O O . HIS A 1 89 ? 5.063 4.639 2.687 1.00 96.31 89 HIS A O 1
ATOM 730 N N . TYR A 1 90 ? 5.664 3.122 1.151 1.00 95.62 90 TYR A N 1
ATOM 731 C CA . TYR A 1 90 ? 4.297 2.892 0.693 1.00 95.62 90 TYR A CA 1
ATOM 732 C C . TYR A 1 90 ? 3.420 2.313 1.808 1.00 95.62 90 TYR A C 1
ATOM 734 O O . TYR A 1 90 ? 2.339 2.853 2.040 1.00 95.62 90 TYR A O 1
ATOM 742 N N . LEU A 1 91 ? 3.878 1.277 2.517 1.00 96.06 91 LEU A N 1
ATOM 743 C CA . LEU A 1 91 ? 3.133 0.666 3.620 1.00 96.06 91 LEU A CA 1
ATOM 744 C C . LEU A 1 91 ? 2.895 1.665 4.759 1.00 96.06 91 LEU A C 1
ATOM 746 O O . LEU A 1 91 ? 1.753 1.845 5.171 1.00 96.06 91 LEU A O 1
ATOM 750 N N . GLN A 1 92 ? 3.928 2.395 5.181 1.00 96.00 92 GLN A N 1
ATOM 751 C CA . GLN A 1 92 ? 3.826 3.452 6.194 1.00 96.00 92 GLN A CA 1
ATOM 752 C C . GLN A 1 92 ? 2.861 4.573 5.787 1.00 96.00 92 GLN A C 1
ATOM 754 O O . GLN A 1 92 ? 2.252 5.203 6.641 1.00 96.00 92 GLN A O 1
ATOM 759 N N . SER A 1 93 ? 2.663 4.816 4.486 1.00 95.31 93 SER A N 1
ATOM 760 C CA . SER A 1 93 ? 1.684 5.808 4.022 1.00 95.31 93 SER A CA 1
ATOM 761 C C . SER A 1 93 ? 0.225 5.373 4.201 1.00 95.31 93 SER A C 1
ATOM 763 O O . SER A 1 93 ? -0.665 6.222 4.148 1.00 95.31 93 SER A O 1
ATOM 765 N N . LEU A 1 94 ? -0.052 4.069 4.355 1.00 94.62 94 LEU A N 1
ATOM 766 C CA . LEU A 1 94 ? -1.419 3.539 4.333 1.00 94.62 94 LEU A CA 1
ATOM 767 C C . LEU A 1 94 ? -2.271 4.030 5.516 1.00 94.62 94 LEU A C 1
ATOM 769 O O . LEU A 1 94 ? -3.361 4.535 5.239 1.00 94.62 94 LEU A O 1
ATOM 773 N N . PRO A 1 95 ? -1.810 3.981 6.785 1.00 95.94 95 PRO A N 1
ATOM 774 C CA . PRO A 1 95 ? -2.578 4.483 7.931 1.00 95.94 95 PRO A CA 1
ATOM 775 C C . PRO A 1 95 ? -2.925 5.969 7.850 1.00 95.94 95 PRO A C 1
ATOM 777 O O . PRO A 1 95 ? -3.923 6.413 8.411 1.00 95.94 95 PRO A O 1
ATOM 780 N N . HIS A 1 96 ? -2.138 6.741 7.102 1.00 94.81 96 HIS A N 1
ATOM 781 C CA . HIS A 1 96 ? -2.294 8.188 6.974 1.00 94.81 96 HIS A CA 1
ATOM 782 C C . HIS A 1 96 ? -2.969 8.616 5.667 1.00 94.81 96 HIS A C 1
ATOM 784 O O . HIS A 1 96 ? -2.888 9.787 5.287 1.00 94.81 96 HIS A O 1
ATOM 790 N N . ALA A 1 97 ? -3.617 7.687 4.958 1.00 93.31 97 ALA A N 1
ATOM 791 C CA . ALA A 1 97 ? -4.268 7.979 3.690 1.00 93.31 97 ALA A CA 1
ATOM 792 C C . ALA A 1 97 ? -5.325 9.089 3.839 1.00 93.31 97 ALA A C 1
ATOM 794 O O . ALA A 1 97 ? -6.305 8.957 4.572 1.00 93.31 97 ALA A O 1
ATOM 795 N N . LYS A 1 98 ? -5.138 10.171 3.082 1.00 95.25 98 LYS A N 1
ATOM 796 C CA . LYS A 1 98 ? -6.145 11.206 2.832 1.00 95.25 98 LYS A CA 1
ATOM 797 C C . LYS A 1 98 ? -6.598 11.044 1.393 1.00 95.25 98 LYS A C 1
ATOM 799 O O . LYS A 1 98 ? -5.754 11.030 0.509 1.00 95.25 98 LYS A O 1
ATOM 804 N N . LEU A 1 99 ? -7.893 10.869 1.145 1.00 96.06 99 LEU A N 1
ATOM 805 C CA . LEU A 1 99 ? -8.412 10.613 -0.204 1.00 96.06 99 LEU A CA 1
ATOM 806 C C . LEU A 1 99 ? -8.522 11.910 -1.021 1.00 96.06 99 LEU A C 1
ATOM 808 O O . LEU A 1 99 ? -9.600 12.263 -1.481 1.00 96.06 99 LEU A O 1
ATOM 812 N N . ASP A 1 100 ? -7.407 12.622 -1.175 1.00 96.94 100 ASP A N 1
ATOM 813 C CA . ASP A 1 100 ? -7.286 13.883 -1.908 1.00 96.94 100 ASP A CA 1
ATOM 814 C C . ASP A 1 100 ? -6.628 13.697 -3.292 1.00 96.94 100 ASP A C 1
ATOM 816 O O . ASP A 1 100 ? -6.252 12.591 -3.697 1.00 96.94 100 ASP A O 1
ATOM 820 N N . ASP A 1 101 ? -6.483 14.788 -4.048 1.00 96.88 101 ASP A N 1
ATOM 821 C CA . ASP A 1 101 ? -5.868 14.749 -5.379 1.00 96.88 101 ASP A CA 1
ATOM 822 C C . ASP A 1 101 ? -4.398 14.306 -5.356 1.00 96.88 101 ASP A C 1
ATOM 824 O O . ASP A 1 101 ? -3.937 13.650 -6.297 1.00 96.88 101 ASP A O 1
ATOM 828 N N . ALA A 1 102 ? -3.660 14.593 -4.278 1.00 96.31 102 ALA A N 1
ATOM 829 C CA . ALA A 1 102 ? -2.272 14.165 -4.134 1.00 96.31 102 ALA A CA 1
ATOM 830 C C . ALA A 1 102 ? -2.181 12.643 -3.950 1.00 96.31 102 ALA A C 1
ATOM 832 O O . ALA A 1 102 ? -1.353 11.984 -4.588 1.00 96.31 102 ALA A O 1
ATOM 833 N N . TYR A 1 103 ? -3.076 12.061 -3.149 1.00 95.88 103 TYR A N 1
ATOM 834 C CA . TYR A 1 103 ? -3.209 10.615 -3.005 1.00 95.88 103 TYR A CA 1
ATOM 835 C C . TYR A 1 103 ? -3.537 9.949 -4.340 1.00 95.88 103 TYR A C 1
ATOM 837 O O . TYR A 1 103 ? -2.895 8.965 -4.720 1.00 95.88 103 TYR A O 1
ATOM 845 N N . ILE A 1 104 ? -4.485 10.510 -5.094 1.00 96.56 104 ILE A N 1
ATOM 846 C CA . ILE A 1 104 ? -4.875 9.989 -6.410 1.00 96.56 104 ILE A CA 1
ATOM 847 C C . IL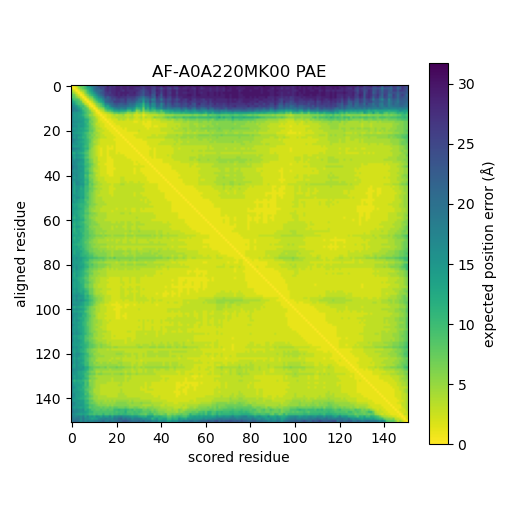E A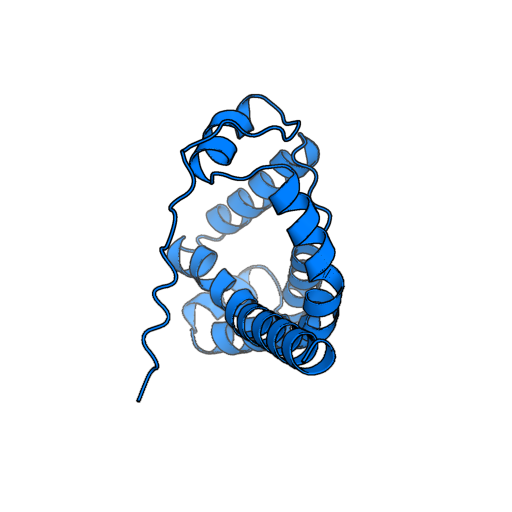 1 104 ? -3.692 10.026 -7.376 1.00 96.56 104 ILE A C 1
ATOM 849 O O . ILE A 1 104 ? -3.392 9.011 -8.011 1.00 96.56 104 ILE A O 1
ATOM 853 N N . ALA A 1 105 ? -2.990 11.157 -7.460 1.00 97.00 105 ALA A N 1
ATOM 854 C CA . ALA A 1 105 ? -1.812 11.305 -8.307 1.00 97.00 105 ALA A CA 1
ATOM 855 C C . ALA A 1 105 ? -0.723 10.283 -7.943 1.00 97.00 105 ALA A C 1
ATOM 857 O O . ALA A 1 105 ? -0.173 9.622 -8.827 1.00 97.00 105 ALA A O 1
ATOM 858 N N . GLY A 1 106 ? -0.471 10.077 -6.646 1.00 96.12 106 GLY A N 1
ATOM 859 C CA . GLY A 1 106 ? 0.479 9.080 -6.156 1.00 96.12 106 GLY A CA 1
ATOM 860 C C . GLY A 1 106 ? 0.097 7.649 -6.545 1.00 96.12 106 GLY A C 1
ATOM 861 O O . GLY A 1 106 ? 0.921 6.909 -7.084 1.00 96.12 106 GLY A O 1
ATOM 862 N N . ARG A 1 107 ? -1.163 7.244 -6.332 1.00 95.12 107 ARG A N 1
ATOM 863 C CA . ARG A 1 107 ? -1.637 5.893 -6.690 1.00 95.12 107 ARG A CA 1
ATOM 864 C C . ARG A 1 107 ? -1.653 5.668 -8.202 1.00 95.12 107 ARG A C 1
ATOM 866 O O . ARG A 1 107 ? -1.264 4.592 -8.654 1.00 95.12 107 ARG A O 1
ATOM 873 N N . LYS A 1 108 ? -2.013 6.688 -8.986 1.00 96.44 108 LYS A N 1
ATOM 874 C CA . LYS A 1 108 ? -1.935 6.645 -10.452 1.00 96.44 108 LYS A CA 1
ATOM 875 C C . LYS A 1 108 ? -0.493 6.455 -10.919 1.00 96.44 108 LYS A C 1
ATOM 877 O O . LYS A 1 108 ? -0.239 5.563 -11.723 1.00 96.44 108 LYS A O 1
ATOM 882 N N . LYS A 1 109 ? 0.455 7.206 -10.351 1.00 97.44 109 LYS A N 1
ATOM 883 C CA . LYS A 1 109 ? 1.878 7.084 -10.685 1.00 97.44 109 LYS A CA 1
ATOM 884 C C . LYS A 1 109 ? 2.419 5.681 -10.415 1.00 97.44 109 LYS A C 1
ATOM 886 O O . LYS A 1 109 ? 3.134 5.136 -11.251 1.00 97.44 109 LYS A O 1
ATOM 891 N N . ILE A 1 110 ? 2.059 5.087 -9.275 1.00 95.88 110 ILE A N 1
ATOM 892 C CA . ILE A 1 110 ? 2.431 3.705 -8.942 1.00 95.88 110 ILE A CA 1
ATOM 893 C C . ILE A 1 110 ? 1.887 2.738 -10.004 1.00 95.88 110 ILE A C 1
ATOM 895 O O . ILE A 1 110 ? 2.648 1.922 -10.522 1.00 95.88 110 ILE A O 1
ATOM 899 N N . GLY A 1 111 ? 0.605 2.841 -10.367 1.00 95.94 111 GLY A N 1
ATOM 900 C CA . GLY A 1 111 ? -0.003 1.984 -11.393 1.00 95.94 111 GLY A CA 1
ATOM 901 C C . GLY A 1 111 ? 0.645 2.139 -12.773 1.00 95.94 111 GLY A C 1
ATOM 902 O O . GLY A 1 111 ? 0.958 1.146 -13.426 1.00 95.94 111 GLY A O 1
ATOM 903 N N . GLU A 1 112 ? 0.921 3.375 -13.193 1.00 97.56 112 GLU A N 1
ATOM 904 C CA . GLU A 1 112 ? 1.614 3.675 -14.453 1.00 97.56 112 GLU A CA 1
ATOM 905 C C . GLU A 1 112 ? 3.021 3.069 -14.499 1.00 97.56 112 GLU A C 1
ATOM 907 O O . GLU A 1 112 ? 3.421 2.528 -15.529 1.00 97.56 112 GLU A O 1
ATOM 912 N N . VAL A 1 113 ? 3.773 3.130 -13.393 1.00 96.38 113 VAL A N 1
ATOM 913 C CA . VAL A 1 113 ? 5.110 2.524 -13.307 1.00 96.38 113 VAL A CA 1
ATOM 914 C C . VAL A 1 113 ? 5.027 1.007 -13.473 1.00 96.38 113 VAL A C 1
ATOM 916 O O . VAL A 1 113 ? 5.745 0.463 -14.309 1.00 96.38 113 VAL A O 1
ATOM 919 N N . HIS A 1 114 ? 4.126 0.335 -12.750 1.00 96.19 114 HIS A N 1
ATOM 920 C CA . HIS A 1 114 ? 3.957 -1.119 -12.852 1.00 96.19 114 HIS A CA 1
ATOM 921 C C . HIS A 1 114 ? 3.493 -1.560 -14.247 1.00 96.19 114 HIS A C 1
ATOM 923 O O . HIS A 1 114 ? 4.005 -2.539 -14.788 1.00 96.19 114 HIS A O 1
ATOM 929 N N . SER A 1 115 ? 2.590 -0.797 -14.871 1.00 96.75 115 SER A N 1
ATOM 930 C CA . SER A 1 115 ? 2.170 -1.043 -16.252 1.00 96.75 115 SER A CA 1
ATOM 931 C C . SER A 1 115 ? 3.328 -0.867 -17.240 1.00 96.75 115 SER A C 1
ATOM 933 O O . SER A 1 115 ? 3.528 -1.720 -18.102 1.00 96.75 115 SER A O 1
ATOM 935 N N . LYS A 1 116 ? 4.134 0.192 -17.094 1.00 97.12 116 LYS A N 1
ATOM 936 C CA . LYS A 1 116 ? 5.261 0.492 -17.990 1.00 97.12 116 LYS A CA 1
ATOM 937 C C . LYS A 1 116 ? 6.348 -0.586 -17.966 1.00 97.12 116 LYS A C 1
ATOM 939 O O . LYS A 1 116 ? 6.963 -0.837 -19.000 1.00 97.12 116 LYS A O 1
ATOM 944 N N . ILE A 1 117 ? 6.600 -1.201 -16.810 1.00 96.06 117 ILE A N 1
ATOM 945 C CA . ILE A 1 117 ? 7.575 -2.298 -16.678 1.00 96.06 117 ILE A CA 1
ATOM 946 C C . ILE A 1 117 ? 6.990 -3.668 -17.057 1.00 96.06 117 ILE A C 1
ATOM 948 O O . ILE A 1 117 ? 7.705 -4.665 -17.011 1.00 96.06 117 ILE A O 1
ATOM 952 N N . GLY A 1 118 ? 5.708 -3.729 -17.434 1.00 95.31 118 GLY A N 1
ATOM 953 C CA . GLY A 1 118 ? 5.041 -4.963 -17.845 1.00 95.31 118 GLY A CA 1
ATOM 954 C C . GLY A 1 118 ? 4.734 -5.921 -16.694 1.00 95.31 118 GLY A C 1
ATOM 955 O O . GLY A 1 118 ? 4.638 -7.125 -16.928 1.00 95.31 118 GLY A O 1
ATOM 956 N N . LEU A 1 119 ? 4.585 -5.426 -15.457 1.00 96.88 119 LEU A N 1
ATOM 957 C CA . LEU A 1 119 ? 4.155 -6.279 -14.350 1.00 96.88 119 LEU A CA 1
ATOM 958 C C . LEU A 1 119 ? 2.682 -6.653 -14.541 1.00 96.88 119 LEU A C 1
ATOM 960 O O . LEU A 1 119 ? 1.815 -5.777 -14.572 1.00 96.88 119 LEU A O 1
ATOM 964 N N . ALA A 1 120 ? 2.397 -7.951 -14.640 1.00 96.00 120 ALA A N 1
ATOM 965 C CA . ALA A 1 120 ? 1.028 -8.416 -14.809 1.00 96.00 120 ALA A CA 1
ATOM 966 C C . ALA A 1 120 ? 0.176 -8.136 -13.544 1.00 96.00 120 ALA A C 1
ATOM 968 O O . ALA A 1 120 ? 0.692 -8.258 -12.421 1.00 96.00 120 ALA A O 1
ATOM 969 N N . PRO A 1 121 ? -1.108 -7.744 -13.689 1.00 94.06 121 PRO A N 1
ATOM 970 C CA . PRO A 1 121 ? -1.951 -7.315 -12.569 1.00 94.06 121 PRO A CA 1
ATOM 971 C C . PRO A 1 121 ? -2.074 -8.335 -11.432 1.00 94.06 121 PRO A C 1
ATOM 973 O O . PRO A 1 121 ? -2.134 -7.944 -10.270 1.00 94.06 121 PRO A O 1
ATOM 976 N N . GLU A 1 122 ? -2.064 -9.631 -11.732 1.00 94.62 122 GLU A N 1
ATOM 977 C CA . GLU A 1 122 ? -2.163 -10.707 -10.747 1.00 94.62 122 GLU A CA 1
ATOM 978 C C . GLU A 1 122 ? -0.984 -10.722 -9.761 1.00 94.62 122 GLU A C 1
ATOM 980 O O . GLU A 1 122 ? -1.186 -10.947 -8.567 1.00 94.62 122 GLU A O 1
ATOM 985 N N . TRP A 1 123 ? 0.231 -10.396 -10.217 1.00 95.38 123 TRP A N 1
ATOM 986 C CA . TRP A 1 123 ? 1.410 -10.281 -9.351 1.00 95.38 123 TRP A CA 1
ATOM 987 C C . TRP A 1 123 ? 1.349 -9.016 -8.500 1.00 95.38 123 TRP A C 1
ATOM 989 O O . TRP A 1 123 ? 1.686 -9.039 -7.312 1.00 95.38 123 TRP A O 1
ATOM 999 N N . TYR A 1 124 ? 0.867 -7.918 -9.086 1.00 93.31 124 TYR A N 1
ATOM 1000 C CA . TYR A 1 124 ? 0.675 -6.666 -8.365 1.00 93.31 124 TYR A CA 1
ATOM 1001 C C . TYR A 1 124 ? -0.369 -6.818 -7.248 1.00 93.31 124 TYR A C 1
ATOM 1003 O O . TYR A 1 124 ? -0.074 -6.546 -6.086 1.00 93.31 124 TYR A O 1
ATOM 1011 N N . THR A 1 125 ? -1.559 -7.336 -7.559 1.00 91.62 125 THR A N 1
ATOM 1012 C CA . THR A 1 125 ? -2.625 -7.550 -6.570 1.00 91.62 125 THR A CA 1
ATOM 1013 C C . THR A 1 125 ? -2.262 -8.642 -5.561 1.00 91.62 125 THR A C 1
ATOM 1015 O O . THR A 1 125 ? -2.515 -8.483 -4.367 1.00 91.62 125 THR A O 1
ATOM 1018 N N . GLY A 1 126 ? -1.609 -9.725 -5.991 1.00 92.38 126 GLY A N 1
ATOM 1019 C CA . GLY A 1 126 ? -1.172 -10.804 -5.100 1.00 92.38 126 GLY A CA 1
ATOM 1020 C C . GLY A 1 126 ? -0.153 -10.359 -4.044 1.00 92.38 126 GLY A C 1
ATOM 1021 O O . GLY A 1 126 ? -0.059 -10.966 -2.975 1.00 92.38 126 GLY A O 1
ATOM 1022 N N . SER A 1 127 ? 0.566 -9.261 -4.288 1.00 88.12 127 SER A N 1
ATOM 1023 C CA . SER A 1 127 ? 1.541 -8.705 -3.343 1.00 88.12 127 SER A CA 1
ATOM 1024 C C . SER A 1 127 ? 0.904 -8.241 -2.027 1.00 88.12 127 SER A C 1
ATOM 1026 O O . SER A 1 127 ? 1.540 -8.348 -0.976 1.00 88.12 127 SER A O 1
ATOM 1028 N N . TYR A 1 128 ? -0.373 -7.833 -2.040 1.00 90.75 128 TYR A N 1
ATOM 1029 C CA . TYR A 1 128 ? -1.106 -7.447 -0.827 1.00 90.75 128 TYR A CA 1
ATOM 1030 C C . TYR A 1 128 ? -1.291 -8.603 0.165 1.00 90.75 128 TYR A C 1
ATOM 1032 O O . TYR A 1 128 ? -1.414 -8.360 1.365 1.00 90.75 128 TYR A O 1
ATOM 1040 N N . LEU A 1 129 ? -1.206 -9.862 -0.288 1.00 94.25 129 LEU A N 1
ATOM 1041 C CA . LEU A 1 129 ? -1.251 -11.024 0.606 1.00 94.25 129 LEU A CA 1
ATOM 1042 C C . LEU A 1 129 ? -0.148 -10.988 1.667 1.00 94.25 129 LEU A C 1
ATOM 1044 O O . LEU A 1 129 ? -0.364 -11.481 2.767 1.00 94.25 129 LEU A O 1
ATOM 1048 N N . ARG A 1 130 ? 1.015 -10.393 1.361 1.00 93.38 130 ARG A N 1
ATOM 1049 C CA . ARG A 1 130 ? 2.116 -10.271 2.328 1.00 93.38 130 ARG A CA 1
ATOM 1050 C C . ARG A 1 130 ? 1.739 -9.383 3.506 1.00 93.38 130 ARG A C 1
ATOM 1052 O O . ARG A 1 130 ? 2.178 -9.638 4.612 1.00 93.38 130 ARG A O 1
ATOM 1059 N N . VAL A 1 131 ? 0.905 -8.371 3.282 1.00 94.12 131 VAL A N 1
ATOM 1060 C CA . VAL A 1 131 ? 0.405 -7.500 4.352 1.00 94.12 131 VAL A CA 1
ATOM 1061 C C . VAL A 1 131 ? -0.599 -8.267 5.214 1.00 94.12 131 VAL A C 1
ATOM 1063 O O . VAL A 1 131 ? -0.500 -8.269 6.439 1.00 94.12 131 VAL A O 1
ATOM 1066 N N . TYR A 1 132 ? -1.536 -8.976 4.581 1.00 95.19 132 TYR A N 1
ATOM 1067 C CA . TYR A 1 132 ? -2.572 -9.730 5.291 1.00 95.19 132 TYR A CA 1
ATOM 1068 C C . TYR A 1 132 ? -2.026 -10.913 6.102 1.00 95.19 132 TYR A C 1
ATOM 1070 O O . TYR A 1 132 ? -2.551 -11.182 7.180 1.00 95.19 132 TYR A O 1
ATOM 1078 N N . GLU A 1 133 ? -0.964 -11.575 5.626 1.00 96.00 133 GLU A N 1
ATOM 1079 C CA . GLU A 1 133 ? -0.281 -12.686 6.316 1.00 96.00 133 GLU A CA 1
ATOM 1080 C C . GLU A 1 133 ? 0.190 -12.302 7.727 1.00 96.00 133 GLU A C 1
ATOM 1082 O O . GLU A 1 133 ? 0.165 -13.149 8.614 1.00 96.00 133 GLU A O 1
ATOM 1087 N N . TYR A 1 134 ? 0.552 -11.033 7.951 1.00 96.50 134 TYR A N 1
ATOM 1088 C CA . TYR A 1 134 ? 1.002 -10.537 9.256 1.00 96.50 134 TYR A CA 1
ATOM 1089 C C . TYR A 1 134 ? -0.094 -9.786 10.013 1.00 96.50 134 TYR A C 1
ATOM 1091 O O . TYR A 1 134 ? -0.308 -10.044 11.196 1.00 96.50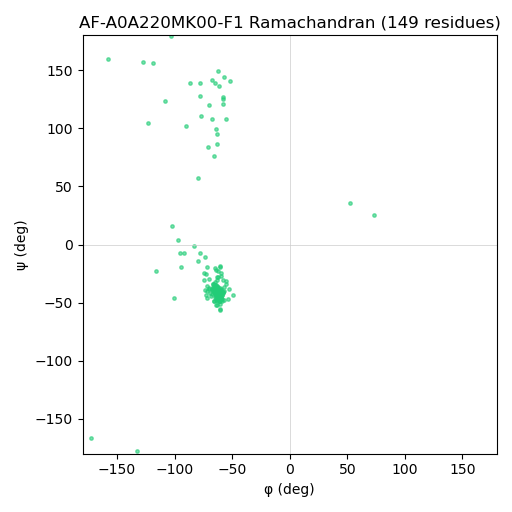 134 TYR A O 1
ATOM 1099 N N . LEU A 1 135 ? -0.823 -8.883 9.347 1.00 96.12 135 LEU A N 1
ATOM 1100 C CA . LEU A 1 135 ? -1.780 -8.022 10.047 1.00 96.12 135 LEU A CA 1
ATOM 1101 C C . LEU A 1 135 ? -3.005 -8.777 10.561 1.00 96.12 135 LEU A C 1
ATOM 1103 O O . LEU A 1 135 ? -3.479 -8.469 11.649 1.00 96.12 135 LEU A O 1
ATOM 1107 N N . ILE A 1 136 ? -3.528 -9.760 9.819 1.00 96.69 136 ILE A N 1
ATOM 1108 C CA . ILE A 1 136 ? -4.729 -10.484 10.262 1.00 96.69 136 ILE A CA 1
ATOM 1109 C C . ILE A 1 136 ? -4.450 -11.260 11.561 1.00 96.69 136 ILE A C 1
ATOM 1111 O O . ILE A 1 136 ? -5.191 -11.049 12.523 1.00 96.69 136 ILE A O 1
ATOM 1115 N N . PRO A 1 137 ? -3.396 -12.101 11.660 1.00 96.50 137 PRO A N 1
ATOM 1116 C CA . PRO A 1 137 ? -3.060 -12.762 12.921 1.00 96.50 137 PRO A CA 1
ATOM 1117 C C . PRO A 1 137 ? -2.769 -11.782 14.061 1.00 96.50 137 PRO A C 1
ATOM 1119 O O . PRO A 1 137 ? -3.237 -12.002 15.175 1.00 96.50 137 PRO A O 1
ATOM 1122 N N . ALA A 1 138 ? -2.050 -10.688 13.788 1.00 96.12 138 ALA A N 1
ATOM 1123 C CA . ALA A 1 138 ? -1.731 -9.680 14.797 1.00 96.12 138 ALA A CA 1
ATOM 1124 C C . ALA A 1 138 ? -2.997 -9.035 15.384 1.00 96.12 138 ALA A C 1
ATOM 1126 O O . ALA A 1 138 ? -3.160 -8.979 16.601 1.00 96.12 138 ALA A O 1
ATOM 1127 N N . ILE A 1 139 ? -3.940 -8.635 14.525 1.00 95.38 139 ILE A N 1
ATOM 1128 C CA . ILE A 1 139 ? -5.232 -8.074 14.944 1.00 95.38 139 ILE A CA 1
ATOM 1129 C C . ILE A 1 139 ? -6.017 -9.089 15.784 1.00 95.38 139 ILE A C 1
ATOM 1131 O O . ILE A 1 139 ? -6.545 -8.736 16.836 1.00 95.38 139 ILE A O 1
ATOM 1135 N N . VAL A 1 140 ? -6.081 -10.354 15.353 1.00 96.12 140 VAL A N 1
ATOM 1136 C CA . VAL A 1 140 ? -6.786 -11.410 16.101 1.00 96.12 140 VAL A CA 1
ATOM 1137 C C . VAL A 1 140 ? -6.172 -11.615 17.488 1.00 96.12 140 VAL A C 1
ATOM 1139 O O . VAL A 1 140 ? -6.913 -11.725 18.462 1.00 96.12 140 VAL A O 1
ATOM 1142 N N . ASN A 1 141 ? -4.842 -11.613 17.597 1.00 95.25 141 ASN A N 1
ATOM 1143 C CA . ASN A 1 141 ? -4.147 -11.767 18.875 1.00 95.25 141 ASN A CA 1
ATOM 1144 C C . ASN A 1 141 ? -4.437 -10.607 19.835 1.00 95.25 141 ASN A C 1
ATOM 1146 O O . ASN A 1 141 ? -4.716 -10.852 21.007 1.00 95.25 141 ASN A O 1
ATOM 1150 N N . VAL A 1 142 ? -4.424 -9.362 19.346 1.00 93.56 142 VAL A N 1
ATOM 1151 C CA . VAL A 1 142 ? -4.784 -8.186 20.157 1.00 93.56 142 VAL A CA 1
ATOM 1152 C C . VAL A 1 142 ? -6.217 -8.305 20.675 1.00 93.56 142 VAL A C 1
ATOM 1154 O O . VAL A 1 142 ? -6.471 -8.094 21.858 1.00 93.56 142 VAL A O 1
ATOM 1157 N N . LEU A 1 143 ? -7.163 -8.692 19.815 1.00 91.38 143 LEU A N 1
ATOM 1158 C CA . LEU A 1 143 ? -8.562 -8.853 20.214 1.00 91.38 143 LEU A CA 1
ATOM 1159 C C . LEU A 1 143 ? -8.758 -9.977 21.247 1.00 91.38 143 LEU A C 1
ATOM 1161 O O . LEU A 1 143 ? -9.562 -9.821 22.165 1.00 91.38 143 LEU A O 1
ATOM 1165 N N . ASP A 1 144 ? -8.024 -11.088 21.129 1.00 93.00 144 ASP A N 1
ATOM 1166 C CA . ASP A 1 144 ? -8.057 -12.190 22.102 1.00 93.00 144 ASP A CA 1
ATOM 1167 C C . ASP A 1 144 ? -7.488 -11.775 23.469 1.00 93.00 144 ASP A C 1
ATOM 1169 O O . ASP A 1 144 ? -8.049 -12.125 24.509 1.00 93.00 144 ASP A O 1
ATOM 1173 N N . GLN A 1 145 ? -6.412 -10.984 23.486 1.00 91.31 145 GLN A N 1
ATOM 1174 C CA . GLN A 1 145 ? -5.841 -10.433 24.720 1.00 91.31 145 GLN A CA 1
ATOM 1175 C C . GLN A 1 145 ? -6.821 -9.480 25.415 1.00 91.31 145 GLN A C 1
ATOM 1177 O O . GLN A 1 145 ? -7.108 -9.660 26.597 1.00 91.31 145 GLN A O 1
ATOM 1182 N N . LEU A 1 146 ? -7.427 -8.553 24.667 1.00 88.38 146 LEU A N 1
ATOM 1183 C CA . LEU A 1 146 ? -8.431 -7.628 25.205 1.00 88.38 146 LEU A CA 1
ATOM 1184 C C . LEU A 1 146 ? -9.650 -8.362 25.784 1.00 88.38 146 LEU A C 1
ATOM 1186 O O . LEU A 1 146 ? -10.179 -7.971 26.821 1.00 88.38 146 LEU A O 1
ATOM 1190 N N . ALA A 1 147 ? -10.093 -9.452 25.152 1.00 89.25 147 ALA A N 1
ATOM 1191 C CA . ALA A 1 147 ? -11.205 -10.250 25.666 1.00 89.25 147 ALA A CA 1
ATOM 1192 C C . ALA A 1 147 ? -10.879 -10.926 27.011 1.00 89.25 147 ALA A C 1
ATOM 1194 O O . ALA A 1 147 ? -11.762 -11.056 27.861 1.00 89.25 147 ALA A O 1
ATOM 1195 N N . LYS A 1 148 ? -9.621 -11.342 27.212 1.00 87.31 148 LYS A N 1
ATOM 1196 C CA . LYS A 1 148 ? -9.142 -11.961 28.459 1.00 87.31 148 LYS A CA 1
ATOM 1197 C C . LYS A 1 148 ? -8.969 -10.959 29.596 1.00 87.31 148 LYS A C 1
ATOM 1199 O O . LYS A 1 148 ? -9.149 -11.342 30.740 1.00 87.31 148 LYS A O 1
ATOM 1204 N N . GLU A 1 149 ? -8.637 -9.706 29.297 1.00 80.81 149 GLU A N 1
ATOM 1205 C CA . GLU A 1 149 ? -8.489 -8.646 30.307 1.00 80.81 149 GLU A CA 1
ATOM 1206 C C . GLU A 1 149 ? -9.834 -8.142 30.854 1.00 80.81 149 GLU A C 1
ATOM 1208 O O . GLU A 1 149 ? -9.897 -7.622 31.966 1.00 80.81 149 GLU A O 1
ATOM 1213 N N . VAL A 1 150 ? -10.911 -8.293 30.077 1.00 78.44 150 VAL A N 1
ATOM 1214 C CA . VAL A 1 150 ? -12.271 -7.845 30.431 1.00 78.44 150 VAL A CA 1
ATOM 1215 C C . VAL A 1 150 ? -13.121 -8.972 31.056 1.00 78.44 150 VAL A C 1
ATOM 1217 O O . VAL A 1 150 ? -14.231 -8.710 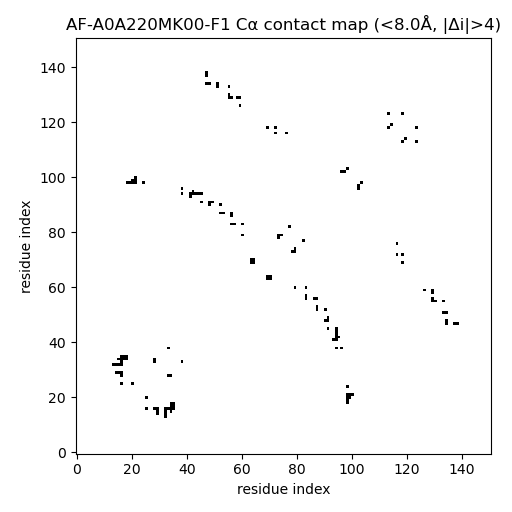31.524 1.00 78.44 150 VAL A O 1
ATOM 1220 N N . SER A 1 151 ? -12.618 -10.213 31.076 1.00 62.03 151 SER A N 1
ATOM 1221 C CA . SER A 1 151 ? -13.290 -11.397 31.650 1.00 62.03 151 SER A CA 1
ATOM 1222 C C . SER A 1 151 ? -12.809 -11.702 33.065 1.00 62.03 151 SER A C 1
ATOM 1224 O O . SER A 1 151 ? -13.663 -12.102 33.887 1.00 62.03 151 SER A O 1
#

Sequence (151 aa):
MFGKRGAQTVTASIQKSDVQMPDQLQGKVHFLQMNQTDLDRLKQIEPLLTEHLEAITERHYHMLRQYSHLMQIIEKHTTVDGLAVTFRHYLQSLPHAKLDDAYIAGRKKIGEVHSKIGLAPEWYTGSYLRVYEYLIPAIVNVLDQLAKEVS

Foldseek 3Di:
DPDPPPPPPPPDPQDQAPADADPVCRVVCSVVSDYPVNLQVLLVLLVQCVVCLVVLLVVLVVVLVVDVVSVVLDVVPHDSVVVSVVVSVVSNCRSVDRNYPVNVVVVVVVVVVCVVSPPDVCSVVVSCVSVCVRSVVVVVVVVVVVVVVVD

Secondary structure (DSSP, 8-state):
-----------PPP----S---HHHHHHHHHHT--HHHHHHHHHTHHHHHHHHHHHHHHHHHHHTT-HHHHHHHHHH--HHHHHHHHHHHHHHSTT---SHHHHHHHHHHHHHHHHTT--HHHHHHTTHHHHHHHHHHHHHHHHHHHHH--

pLDDT: mean 91.63, std 12.35, range [40.88, 97.88]

Radius of gyration: 18.48 Å; Cα contacts (8 Å, |Δi|>4): 83; chains: 1; bounding box: 44×44×50 Å

Organism: NCBI:txid54913

InterPro domains:
  IPR009050 Globin-like superfamily [SSF46458] (25-142)
  IPR012292 Globin/Protoglobin [G3DSA:1.10.490.10] (16-150)
  IPR039379 Protoglobin, globin sensor domain [cd01068] (31-151)
  IPR044398 Globin-sensor domain [PF11563] (23-143)

Mean predicted aligned error: 5.42 Å

Solvent-accessible surface area (backbone atoms only — not comparable to full-atom values): 8923 Å² total; per-residue (Å²): 134,86,76,89,71,81,73,75,78,75,77,75,76,93,58,81,51,79,56,77,60,53,75,90,44,51,67,58,39,41,73,68,65,48,35,53,68,55,52,53,51,40,40,70,41,39,66,61,50,62,75,40,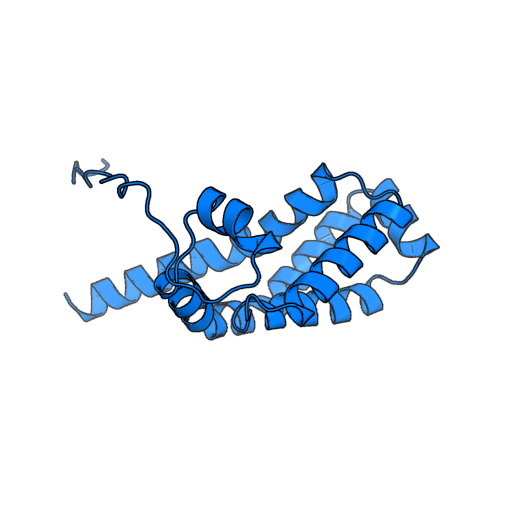42,62,61,35,48,53,53,42,55,56,56,44,67,76,34,67,72,55,41,53,51,42,66,74,75,50,50,71,71,62,47,48,55,54,49,49,54,54,59,68,44,55,37,68,68,57,61,42,71,66,47,51,53,51,54,50,50,54,51,52,51,41,54,74,70,64,56,56,67,68,62,62,62,54,53,54,51,40,54,49,71,51,50,53,59,51,54,52,52,53,55,54,52,54,55,61,76,77,105